Protein AF-A0A917AU53-F1 (afdb_monomer_lite)

Foldseek 3Di:
DVVVVVVVLVVLVVCLVDPVPDPDDDDDDDPPPPDAPQLCVLVVVVVNLCSVLVVLVSCLVCVVVDDPVVVVVLVVVLVVLCVVVVPDPPPDDSNRSSVVSSVVSVVVVLVVLVVLCVVVVHDDPPDDSVRSSVVSSVVSSVVVLVVLVVLCVVLVHDCPPDDSNVSNVVSVVSVVVVVVD

Secondary structure (DSSP, 8-state):
-HHHHHHHHHHHHHHHHHTTS--S------------HHHHHHHHHHHHHHHHHHHHHHHHHHGGGS-HHHHHHHHHHHHHHHHHTT---TT--HHHHHHHHHHHHHHHHHHHHHHHHHHTT---TT--HHHHHHHHHHHHHHHHHHHHHHHHHHTT---TT--HHHHHHHHHHHHHHHHT-

Sequence (181 aa):
MKKIIWMIAISCLLLSMNMGAMAHEHGHGHHYHKMDKLERDVNNQYKEWHKQVFFWYYADQYYDKLPKQHQEKVDEKIKEESQALSINMANKTMPQLIKEIYAKKLEQHKNDIYAEAKEMNITTEGKSLADIAKEIVQQKMQYRKQALLQKAKELGISTEGKSMRDIAKEVREKEHKKTEH

Radius of gyration: 21.23 Å; chains: 1; bounding box: 54×44×60 Å

Structure (mmCIF, N/CA/C/O backbone):
data_AF-A0A917AU53-F1
#
_entry.id   AF-A0A917AU53-F1
#
loop_
_atom_site.group_PDB
_atom_site.id
_atom_site.type_symbol
_atom_site.label_atom_id
_atom_site.label_alt_id
_atom_site.label_comp_id
_atom_site.label_asym_id
_atom_site.label_entity_id
_atom_site.label_seq_id
_atom_site.pdbx_PDB_ins_code
_atom_site.Cartn_x
_atom_site.Cartn_y
_atom_site.Cartn_z
_atom_site.occupancy
_atom_site.B_iso_or_equiv
_atom_site.auth_seq_id
_atom_site.auth_comp_id
_atom_site.auth_asym_id
_atom_site.auth_atom_id
_atom_site.pdbx_PDB_model_num
ATOM 1 N N . MET A 1 1 ? -9.179 4.824 -31.283 1.00 38.62 1 MET A N 1
ATOM 2 C CA . MET A 1 1 ? -8.771 3.917 -30.182 1.00 38.62 1 MET A CA 1
ATOM 3 C C . MET A 1 1 ? -7.330 4.132 -29.696 1.00 38.62 1 MET A C 1
ATOM 5 O O . MET A 1 1 ? -7.162 4.339 -28.505 1.00 38.62 1 MET A O 1
ATOM 9 N N . LYS A 1 2 ? -6.300 4.201 -30.562 1.00 30.84 2 LYS A N 1
ATOM 10 C CA . LYS A 1 2 ? -4.889 4.411 -30.138 1.00 30.84 2 LYS A CA 1
ATOM 11 C C . LYS A 1 2 ? -4.618 5.718 -29.354 1.00 30.84 2 LYS A C 1
ATOM 13 O O . LYS A 1 2 ? -3.804 5.709 -28.441 1.00 30.84 2 LYS A O 1
ATOM 18 N N . LYS A 1 3 ? -5.337 6.812 -29.652 1.00 27.44 3 LYS A N 1
ATOM 19 C CA . LYS A 1 3 ? -5.210 8.112 -28.951 1.00 27.44 3 LYS A CA 1
ATOM 20 C C . LYS A 1 3 ? -5.782 8.118 -27.519 1.00 27.44 3 LYS A C 1
ATOM 22 O O . LYS A 1 3 ? -5.246 8.806 -26.664 1.00 27.44 3 LYS A O 1
ATOM 27 N N . ILE A 1 4 ? -6.822 7.323 -27.246 1.00 27.17 4 ILE A N 1
ATOM 28 C CA . ILE A 1 4 ? -7.484 7.263 -25.926 1.00 27.17 4 ILE A CA 1
ATOM 29 C C . ILE A 1 4 ? -6.624 6.473 -24.928 1.00 27.17 4 ILE A C 1
ATOM 31 O O . ILE A 1 4 ? -6.456 6.896 -23.791 1.00 27.17 4 ILE A O 1
ATOM 35 N N . ILE A 1 5 ? -5.993 5.384 -25.379 1.00 33.81 5 ILE A N 1
ATOM 36 C CA . ILE A 1 5 ? -5.052 4.592 -24.566 1.00 33.81 5 ILE A CA 1
ATOM 37 C C . ILE A 1 5 ? -3.812 5.428 -24.201 1.00 33.81 5 ILE A C 1
ATOM 39 O O . ILE A 1 5 ? -3.358 5.398 -23.062 1.00 33.81 5 ILE A O 1
ATOM 43 N N . TRP A 1 6 ? -3.320 6.240 -25.143 1.00 28.02 6 TRP A N 1
ATOM 44 C CA . TRP A 1 6 ? -2.234 7.199 -24.914 1.00 28.02 6 TRP A CA 1
ATOM 45 C C . TRP A 1 6 ? -2.585 8.269 -23.874 1.00 28.02 6 TRP A C 1
ATOM 47 O O . TRP A 1 6 ? -1.771 8.567 -23.004 1.00 28.02 6 TRP A O 1
ATOM 57 N N . MET A 1 7 ? -3.804 8.813 -23.922 1.00 27.11 7 MET A N 1
ATOM 58 C CA . MET A 1 7 ? -4.269 9.778 -22.925 1.00 27.11 7 MET A CA 1
ATOM 59 C C . MET A 1 7 ? -4.403 9.152 -21.536 1.00 27.11 7 MET A C 1
ATOM 61 O O . MET A 1 7 ? -3.984 9.776 -20.569 1.00 27.11 7 MET A O 1
ATOM 65 N N . ILE A 1 8 ? -4.912 7.923 -21.418 1.00 39.66 8 ILE A N 1
ATOM 66 C CA . ILE A 1 8 ? -5.044 7.228 -20.125 1.00 39.66 8 ILE A CA 1
ATOM 67 C C . ILE A 1 8 ? -3.663 6.908 -19.528 1.00 39.66 8 ILE A C 1
ATOM 69 O O . ILE A 1 8 ? -3.448 7.138 -18.341 1.00 39.66 8 ILE A O 1
ATOM 73 N N . ALA A 1 9 ? -2.702 6.466 -20.347 1.00 35.72 9 ALA A N 1
ATOM 74 C CA . ALA A 1 9 ? -1.335 6.184 -19.901 1.00 35.72 9 ALA A CA 1
ATOM 75 C C . ALA A 1 9 ? -0.599 7.450 -19.423 1.00 35.72 9 ALA A C 1
ATOM 77 O O . ALA A 1 9 ? 0.022 7.438 -18.362 1.00 35.72 9 ALA A O 1
ATOM 78 N N . ILE A 1 10 ? -0.733 8.563 -20.156 1.00 38.47 10 ILE A N 1
ATOM 79 C CA . ILE A 1 10 ? -0.189 9.867 -19.749 1.00 38.47 10 ILE A CA 1
ATOM 80 C C . ILE A 1 10 ? -0.903 10.385 -18.494 1.00 38.47 10 ILE A C 1
ATOM 82 O O . ILE A 1 10 ? -0.246 10.902 -17.602 1.00 38.47 10 ILE A O 1
ATOM 86 N N . SER A 1 11 ? -2.217 10.186 -18.366 1.00 33.16 11 SER A N 1
ATOM 87 C CA . SER A 1 11 ? -2.977 10.579 -17.169 1.00 33.16 11 SER A CA 1
ATOM 88 C C . SER A 1 11 ? -2.521 9.807 -15.929 1.00 33.16 11 SER A C 1
ATOM 90 O O . SER A 1 11 ? -2.311 10.411 -14.884 1.00 33.16 11 SER A O 1
ATOM 92 N N . CYS A 1 12 ? -2.304 8.491 -16.033 1.00 36.97 12 CYS A N 1
ATOM 93 C CA . CYS A 1 12 ? -1.795 7.672 -14.928 1.00 36.97 12 CYS A CA 1
ATOM 94 C C . CYS A 1 12 ? -0.351 8.030 -14.542 1.00 36.97 12 CYS A C 1
ATOM 96 O O . CYS A 1 12 ? -0.050 8.115 -13.351 1.00 36.97 12 CYS A O 1
ATOM 98 N N . LEU A 1 13 ? 0.521 8.300 -15.522 1.00 36.53 13 LEU A N 1
ATOM 99 C CA . LEU A 1 13 ? 1.887 8.773 -15.274 1.00 36.53 13 LEU A CA 1
ATOM 100 C C . LEU A 1 13 ? 1.890 10.174 -14.637 1.00 36.53 13 LEU A C 1
ATOM 102 O O . LEU A 1 13 ? 2.546 10.370 -13.617 1.00 36.53 13 LEU A O 1
ATOM 106 N N . LEU A 1 14 ? 1.088 11.118 -15.141 1.00 35.88 14 LEU A N 1
ATOM 107 C CA . LEU A 1 14 ? 0.946 12.469 -14.579 1.00 35.88 14 LEU A CA 1
ATOM 108 C C . LEU A 1 14 ? 0.313 12.472 -13.176 1.00 35.88 14 LEU A C 1
ATOM 110 O O . LEU A 1 14 ? 0.753 13.245 -12.325 1.00 35.88 14 LEU A O 1
ATOM 114 N N . LEU A 1 15 ? -0.653 11.586 -12.891 1.00 37.78 15 LEU A N 1
ATOM 115 C CA . LEU A 1 15 ? -1.193 11.408 -11.535 1.00 37.78 15 LEU A CA 1
ATOM 116 C C . LEU A 1 15 ? -0.135 10.847 -10.572 1.00 37.78 15 LEU A C 1
ATOM 118 O O . LEU A 1 15 ? -0.095 11.242 -9.412 1.00 37.78 15 LEU A O 1
ATOM 122 N N . SER A 1 16 ? 0.750 9.956 -11.024 1.00 40.88 16 SER A N 1
ATOM 123 C CA . SER A 1 16 ? 1.817 9.436 -10.156 1.00 40.88 16 SER A CA 1
ATOM 124 C C . SER A 1 16 ? 2.913 10.471 -9.858 1.00 40.88 16 SER A C 1
ATOM 126 O O . SER A 1 16 ? 3.570 10.382 -8.826 1.00 40.88 16 SER A O 1
ATOM 128 N N . MET A 1 17 ? 3.081 11.477 -10.728 1.00 32.72 17 MET A N 1
ATOM 129 C CA . MET A 1 17 ? 4.165 12.462 -10.646 1.00 32.72 17 MET A CA 1
ATOM 130 C C . MET A 1 17 ? 3.781 13.828 -10.044 1.00 32.72 17 MET A C 1
ATOM 132 O O . MET A 1 17 ? 4.689 14.598 -9.752 1.00 32.72 17 MET A O 1
ATOM 136 N N . ASN A 1 18 ? 2.493 14.165 -9.850 1.00 39.03 18 ASN A N 1
ATOM 137 C CA . ASN A 1 18 ? 2.092 15.507 -9.368 1.00 39.03 18 ASN A CA 1
ATOM 138 C C . ASN A 1 18 ? 0.968 15.551 -8.302 1.00 39.03 18 ASN A C 1
ATOM 140 O O . ASN A 1 18 ? 0.301 16.571 -8.124 1.00 39.03 18 ASN A O 1
ATOM 144 N N . MET A 1 19 ? 0.707 14.475 -7.557 1.00 35.38 19 MET A N 1
ATOM 145 C CA . MET A 1 19 ? -0.439 14.425 -6.629 1.00 35.38 19 MET A CA 1
ATOM 146 C C . MET A 1 19 ? -0.150 14.904 -5.198 1.00 35.38 19 MET A C 1
ATOM 148 O O . MET A 1 19 ? -0.572 14.285 -4.226 1.00 35.38 19 MET A O 1
ATOM 152 N N . GLY A 1 20 ? 0.483 16.071 -5.072 1.00 31.47 20 GLY A N 1
ATOM 153 C CA . GLY A 1 20 ? 0.265 16.944 -3.913 1.00 31.47 20 GLY A CA 1
ATOM 154 C C . GLY A 1 20 ? -1.003 17.806 -4.044 1.00 31.47 20 GLY A C 1
ATOM 155 O O . GLY A 1 20 ? -1.489 18.312 -3.039 1.00 31.47 20 GLY A O 1
ATOM 156 N N . ALA A 1 21 ? -1.564 17.968 -5.255 1.00 31.41 21 ALA A N 1
ATOM 157 C CA . ALA A 1 21 ? -2.491 19.077 -5.522 1.00 31.41 21 ALA A CA 1
ATOM 158 C C . ALA A 1 21 ? -3.839 18.755 -6.203 1.00 31.41 21 ALA A C 1
ATOM 160 O O . ALA A 1 21 ? -4.657 19.660 -6.308 1.00 31.41 21 ALA A O 1
ATOM 161 N N . MET A 1 22 ? -4.147 17.528 -6.645 1.00 27.16 22 MET A N 1
ATOM 162 C CA . MET A 1 22 ? -5.380 17.281 -7.432 1.00 27.16 22 MET A CA 1
ATOM 163 C C . MET A 1 22 ? -6.224 16.106 -6.925 1.00 27.16 22 MET A C 1
ATOM 165 O O . MET A 1 22 ? -6.450 15.123 -7.623 1.00 27.16 22 MET A O 1
ATOM 169 N N . ALA A 1 23 ? -6.716 16.215 -5.689 1.00 31.28 23 ALA A N 1
ATOM 170 C CA . ALA A 1 23 ? -7.806 15.375 -5.176 1.00 31.28 23 ALA A CA 1
ATOM 171 C C . ALA A 1 23 ? -9.185 16.064 -5.276 1.00 31.28 23 ALA A C 1
ATOM 173 O O . ALA A 1 23 ? -10.102 15.730 -4.524 1.00 31.28 23 ALA A O 1
ATOM 174 N N . HIS A 1 24 ? -9.342 17.026 -6.187 1.00 30.19 24 HIS A N 1
ATOM 175 C CA . HIS A 1 24 ? -10.619 17.656 -6.498 1.00 30.19 24 HIS A CA 1
ATOM 176 C C . HIS A 1 24 ? -10.800 17.647 -8.015 1.00 30.19 24 HIS A C 1
ATOM 178 O O . HIS A 1 24 ? -9.869 17.979 -8.735 1.00 30.19 24 HIS A O 1
ATOM 184 N N . GLU A 1 25 ? -12.002 17.279 -8.457 1.00 36.78 25 GLU A N 1
ATOM 185 C CA . GLU A 1 25 ? -12.496 17.379 -9.837 1.00 36.78 25 GLU A CA 1
ATOM 186 C C . GLU A 1 25 ? -12.139 16.216 -10.771 1.00 36.78 25 GLU A C 1
ATOM 188 O O . GLU A 1 25 ? -11.201 16.266 -11.549 1.00 36.78 25 GLU A O 1
ATOM 193 N N . HIS A 1 26 ? -12.988 15.185 -10.760 1.00 28.61 26 HIS A N 1
ATOM 194 C CA . HIS A 1 26 ? -13.844 14.891 -11.915 1.00 28.61 26 HIS A CA 1
ATOM 195 C C . HIS A 1 26 ? -15.031 14.023 -11.485 1.00 28.61 26 HIS A C 1
ATOM 197 O O . HIS A 1 26 ? -14.880 12.955 -10.892 1.00 28.61 26 HIS A O 1
ATOM 203 N N . GLY A 1 27 ? -16.232 14.539 -11.748 1.00 37.12 27 GLY A N 1
ATOM 204 C CA . GLY A 1 27 ? -17.491 13.859 -11.502 1.00 37.12 27 GLY A CA 1
ATOM 205 C C . GLY A 1 27 ? -17.778 12.833 -12.591 1.00 37.12 27 GLY A C 1
ATOM 206 O O . GLY A 1 27 ? -17.989 13.189 -13.744 1.00 37.12 27 GLY A O 1
ATOM 207 N N . HIS A 1 28 ? -17.860 11.570 -12.190 1.00 27.88 28 HIS A N 1
ATOM 208 C CA . HIS A 1 28 ? -18.670 10.559 -12.855 1.00 27.88 28 HIS A CA 1
ATOM 209 C C . HIS A 1 28 ? -19.511 9.869 -11.781 1.00 27.88 28 HIS A C 1
ATOM 211 O O . HIS A 1 28 ? -18.989 9.412 -10.763 1.00 27.88 28 HIS A O 1
ATOM 217 N N . GLY A 1 29 ? -20.828 9.870 -11.989 1.00 30.89 29 GLY A N 1
ATOM 218 C CA . GLY A 1 29 ? -21.832 9.342 -11.072 1.00 30.89 29 GLY A CA 1
ATOM 219 C C . GLY A 1 29 ? -21.752 7.828 -10.922 1.00 30.89 29 GLY A C 1
ATOM 220 O O . GLY A 1 29 ? -22.528 7.095 -11.519 1.00 30.89 29 GLY A O 1
ATOM 221 N N . HIS A 1 30 ? -20.847 7.371 -10.067 1.00 28.12 30 HIS A N 1
ATOM 222 C CA . HIS A 1 30 ? -21.086 6.205 -9.234 1.00 28.12 30 HIS A CA 1
ATOM 223 C C . HIS A 1 30 ? -21.504 6.736 -7.863 1.00 28.12 30 HIS A C 1
ATOM 225 O O . HIS A 1 30 ? -20.932 7.718 -7.388 1.00 28.12 30 HIS A O 1
ATOM 231 N N . HIS A 1 31 ? -22.503 6.128 -7.220 1.00 27.11 31 HIS A N 1
ATOM 232 C CA . HIS A 1 31 ? -22.784 6.373 -5.804 1.00 27.11 31 HIS A CA 1
ATOM 233 C C . HIS A 1 31 ? -21.556 5.948 -4.983 1.00 27.11 31 HIS A C 1
ATOM 235 O O . HIS A 1 31 ? -21.471 4.833 -4.476 1.00 27.11 31 HIS A O 1
ATOM 241 N N . TYR A 1 32 ? -20.560 6.825 -4.890 1.00 30.78 32 TYR A N 1
ATOM 242 C CA . TYR A 1 32 ? -19.432 6.650 -4.002 1.00 30.78 32 TYR A CA 1
ATOM 243 C C . TYR A 1 32 ? -19.970 6.834 -2.589 1.00 30.78 32 TYR A C 1
ATOM 245 O O . TYR A 1 32 ? -20.369 7.936 -2.204 1.00 30.78 32 TYR A O 1
ATOM 253 N N . HIS A 1 33 ? -19.970 5.756 -1.804 1.00 44.38 33 HIS A N 1
ATOM 254 C CA . HIS A 1 33 ? -19.944 5.892 -0.355 1.00 44.38 33 HIS A CA 1
ATOM 255 C C . HIS A 1 33 ? -18.841 6.906 -0.031 1.00 44.38 33 HIS A C 1
ATOM 257 O O . HIS A 1 33 ? -17.690 6.723 -0.440 1.00 44.38 33 HIS A O 1
ATOM 263 N N . LYS A 1 34 ? -19.206 8.034 0.586 1.00 40.38 34 LYS A N 1
ATOM 264 C CA . LYS A 1 34 ? -18.276 9.132 0.856 1.00 40.38 34 LYS A CA 1
ATOM 265 C C . LYS A 1 34 ? -17.325 8.656 1.952 1.00 40.38 34 LYS A C 1
ATOM 267 O O . LYS A 1 34 ? -17.609 8.857 3.127 1.00 40.38 34 LYS A O 1
ATOM 272 N N . MET A 1 35 ? -16.246 7.986 1.542 1.00 44.03 35 MET A N 1
ATOM 273 C CA . MET A 1 35 ? -15.308 7.334 2.452 1.00 44.03 35 MET A CA 1
ATOM 274 C C . MET A 1 35 ? -14.817 8.333 3.491 1.00 44.03 35 MET A C 1
ATOM 276 O O . MET A 1 35 ? -14.376 9.444 3.157 1.00 44.03 35 MET A O 1
ATOM 280 N N . ASP A 1 36 ? -14.919 7.948 4.757 1.00 60.38 36 ASP A N 1
ATOM 281 C CA . ASP A 1 36 ? -14.409 8.770 5.841 1.00 60.38 36 ASP A CA 1
ATOM 282 C C . ASP A 1 36 ? -12.866 8.866 5.764 1.00 60.38 36 ASP A C 1
ATOM 284 O O . ASP A 1 36 ? -12.207 8.269 4.907 1.00 60.38 36 ASP A O 1
ATOM 288 N N . LYS A 1 37 ? -12.248 9.716 6.592 1.00 62.34 37 LYS A N 1
ATOM 289 C CA . LYS A 1 37 ? -10.783 9.882 6.564 1.00 62.34 37 LYS A CA 1
ATOM 290 C C . LYS A 1 37 ? -10.058 8.563 6.890 1.00 62.34 37 LYS A C 1
ATOM 292 O O . LYS A 1 37 ? -9.047 8.269 6.270 1.00 62.34 37 LYS A O 1
ATOM 297 N N . LEU A 1 38 ? -10.605 7.758 7.796 1.00 58.56 38 LEU A N 1
ATOM 298 C CA . LEU A 1 38 ? -10.035 6.492 8.247 1.00 58.56 38 LEU A CA 1
ATOM 299 C C . LEU A 1 38 ? -10.026 5.455 7.117 1.00 58.56 38 LEU A C 1
ATOM 301 O O . LEU A 1 38 ? -9.003 4.816 6.871 1.00 58.56 38 LEU A O 1
ATOM 305 N N . GLU A 1 39 ? -11.148 5.337 6.404 1.00 58.47 39 GLU A N 1
ATOM 306 C CA . GLU A 1 39 ? -11.311 4.483 5.229 1.00 58.47 39 GLU A CA 1
ATOM 307 C C . GLU A 1 39 ? -10.414 4.941 4.080 1.00 58.47 39 GLU A C 1
ATOM 309 O O . GLU A 1 39 ? -9.790 4.113 3.415 1.00 58.47 39 GLU A O 1
ATOM 314 N N . ARG A 1 40 ? -10.279 6.259 3.880 1.00 60.69 40 ARG A N 1
ATOM 315 C CA . ARG A 1 40 ? -9.332 6.813 2.905 1.00 60.69 40 ARG A CA 1
ATOM 316 C C . ARG A 1 40 ? -7.890 6.499 3.266 1.00 60.69 40 ARG A C 1
ATOM 318 O O . ARG A 1 40 ? -7.163 6.092 2.377 1.00 60.69 40 ARG A O 1
ATOM 325 N N . ASP A 1 41 ? -7.483 6.630 4.523 1.00 62.28 41 ASP A N 1
ATOM 326 C CA . ASP A 1 41 ? -6.089 6.423 4.926 1.00 62.28 41 ASP A CA 1
ATOM 327 C C . ASP A 1 41 ? -5.664 4.949 4.769 1.00 62.28 41 ASP A C 1
ATOM 329 O O . ASP A 1 41 ? -4.572 4.679 4.273 1.00 62.28 41 ASP A O 1
ATOM 333 N N . VAL A 1 42 ? -6.534 3.985 5.112 1.00 57.88 42 VAL A N 1
ATOM 334 C CA . VAL A 1 42 ? -6.261 2.547 4.877 1.00 57.88 42 VAL A CA 1
ATOM 335 C C . VAL A 1 42 ? -6.232 2.234 3.377 1.00 57.88 42 VAL A C 1
ATOM 337 O O . VAL A 1 42 ? -5.325 1.562 2.892 1.00 57.88 42 VAL A O 1
ATOM 340 N N . ASN A 1 43 ? -7.205 2.744 2.621 1.00 59.00 43 ASN A N 1
ATOM 341 C CA . ASN A 1 43 ? -7.307 2.489 1.185 1.00 59.00 43 ASN A CA 1
ATOM 342 C C . ASN A 1 43 ? -6.203 3.211 0.386 1.00 59.00 43 ASN A C 1
ATOM 344 O O . ASN A 1 43 ? -5.772 2.735 -0.660 1.00 59.00 43 ASN A O 1
ATOM 348 N N . ASN A 1 44 ? -5.704 4.346 0.879 1.00 62.84 44 ASN A N 1
ATOM 349 C CA . ASN A 1 44 ? -4.621 5.097 0.254 1.00 62.84 44 ASN A CA 1
ATOM 350 C C . ASN A 1 44 ? -3.298 4.344 0.338 1.00 62.84 44 ASN A C 1
ATOM 352 O O . ASN A 1 44 ? -2.594 4.315 -0.659 1.00 62.84 44 ASN A O 1
ATOM 356 N N . GLN A 1 45 ? -2.988 3.664 1.445 1.00 59.06 45 GLN A N 1
ATOM 357 C CA . GLN A 1 45 ? -1.777 2.839 1.535 1.00 59.06 45 GLN A CA 1
ATOM 358 C C . GLN A 1 45 ? -1.744 1.758 0.436 1.00 59.06 45 GLN A C 1
ATOM 360 O O . GLN A 1 45 ? -0.734 1.583 -0.243 1.00 59.06 45 GLN A O 1
ATOM 365 N N . TYR A 1 46 ? -2.884 1.107 0.185 1.00 60.31 46 TYR A N 1
ATOM 366 C CA . TYR A 1 46 ? -3.038 0.135 -0.902 1.00 60.31 46 TYR A CA 1
ATOM 367 C C . TYR A 1 46 ? -2.994 0.785 -2.299 1.00 60.31 46 TYR A C 1
ATOM 369 O O . TYR A 1 46 ? -2.406 0.242 -3.233 1.00 60.31 46 TYR A O 1
ATOM 377 N N . LYS A 1 47 ? -3.571 1.983 -2.460 1.00 62.34 47 LYS A N 1
ATOM 378 C CA . LYS A 1 47 ? -3.512 2.740 -3.722 1.00 62.34 47 LYS A CA 1
ATOM 379 C C . LYS A 1 47 ? -2.109 3.248 -4.044 1.00 62.34 47 LYS A C 1
ATOM 381 O O . LYS A 1 47 ? -1.731 3.205 -5.208 1.00 62.34 47 LYS A O 1
ATOM 386 N N . GLU A 1 48 ? -1.346 3.715 -3.059 1.00 63.09 48 GLU A N 1
ATOM 387 C CA . GLU A 1 48 ? 0.045 4.145 -3.245 1.00 63.09 48 GLU A CA 1
ATOM 388 C C . GLU A 1 48 ? 0.933 2.979 -3.667 1.00 63.09 48 GLU A C 1
ATOM 390 O O . GLU A 1 48 ? 1.768 3.125 -4.559 1.00 63.09 48 GLU A O 1
ATOM 395 N N . TRP A 1 49 ? 0.693 1.793 -3.109 1.00 65.88 49 TRP A N 1
ATOM 396 C CA . TRP A 1 49 ? 1.352 0.581 -3.570 1.00 65.88 49 TRP A CA 1
ATOM 397 C C . TRP A 1 49 ? 1.013 0.260 -5.033 1.00 65.88 49 TRP A C 1
ATOM 399 O O . TRP A 1 49 ? 1.923 0.087 -5.852 1.00 65.88 49 TRP A O 1
ATOM 409 N N . HIS A 1 50 ? -0.284 0.211 -5.369 1.00 62.22 50 HIS A N 1
ATOM 410 C CA . HIS A 1 50 ? -0.715 -0.053 -6.738 1.00 62.22 50 HIS A CA 1
ATOM 411 C C . HIS A 1 50 ? -0.036 0.934 -7.686 1.00 62.22 50 HIS A C 1
ATOM 413 O O . HIS A 1 50 ? 0.498 0.516 -8.700 1.00 62.22 50 HIS A O 1
ATOM 419 N N . LYS A 1 51 ? 0.058 2.218 -7.326 1.00 68.94 51 LYS A N 1
ATOM 420 C CA . LYS A 1 51 ? 0.769 3.218 -8.134 1.00 68.94 51 LYS A CA 1
ATOM 421 C C . LYS A 1 51 ? 2.247 2.875 -8.351 1.00 68.94 51 LYS A C 1
ATOM 423 O O . LYS A 1 51 ? 2.714 3.003 -9.478 1.00 68.94 51 LYS A O 1
ATOM 428 N N . GLN A 1 52 ? 2.975 2.424 -7.326 1.00 70.94 52 GLN A N 1
ATOM 429 C CA . GLN A 1 52 ? 4.410 2.128 -7.442 1.00 70.94 52 GLN A CA 1
ATOM 430 C C . GLN A 1 52 ? 4.703 0.911 -8.328 1.00 70.94 52 GLN A C 1
ATOM 432 O O . GLN A 1 52 ? 5.549 0.993 -9.216 1.00 70.94 52 GLN A O 1
ATOM 437 N N . VAL A 1 53 ? 4.000 -0.209 -8.137 1.00 80.31 53 VAL A N 1
ATOM 438 C CA . VAL A 1 53 ? 4.212 -1.411 -8.967 1.00 80.31 53 VAL A CA 1
ATOM 439 C C . VAL A 1 53 ? 3.655 -1.212 -10.378 1.00 80.31 53 VAL A C 1
ATOM 441 O O . VAL A 1 53 ? 4.274 -1.622 -11.359 1.00 80.31 53 VAL A O 1
ATOM 444 N N . PHE A 1 54 ? 2.515 -0.531 -10.503 1.00 80.38 54 PHE A N 1
ATOM 445 C CA . PHE A 1 54 ? 1.878 -0.271 -11.792 1.00 80.38 54 PHE A CA 1
ATOM 446 C C . PHE A 1 54 ? 2.667 0.733 -12.632 1.00 80.38 54 PHE A C 1
ATOM 448 O O . PHE A 1 54 ? 2.705 0.587 -13.848 1.00 80.38 54 PHE A O 1
ATOM 455 N N . PHE A 1 55 ? 3.363 1.696 -12.016 1.00 87.00 55 PHE A N 1
ATOM 456 C CA . PHE A 1 55 ? 4.315 2.552 -12.727 1.00 87.00 55 PHE A CA 1
ATOM 457 C C . PHE A 1 55 ? 5.355 1.712 -13.481 1.00 87.00 55 PHE A C 1
ATOM 459 O O . PHE A 1 55 ? 5.533 1.892 -14.684 1.00 87.00 55 PHE A O 1
ATOM 466 N N . TRP A 1 56 ? 5.991 0.755 -12.797 1.00 89.69 56 TRP A N 1
ATOM 467 C CA . TRP A 1 56 ? 7.025 -0.092 -13.396 1.00 89.69 56 TRP A CA 1
ATOM 468 C C . TRP A 1 56 ? 6.461 -1.077 -14.421 1.00 89.69 56 TRP A C 1
ATOM 470 O O . TRP A 1 56 ? 7.083 -1.286 -15.457 1.00 89.69 56 TRP A O 1
ATOM 480 N N . TYR A 1 57 ? 5.246 -1.590 -14.200 1.00 87.81 57 TYR A N 1
ATOM 481 C CA . TYR A 1 57 ? 4.512 -2.348 -15.217 1.00 87.81 57 TYR A CA 1
ATOM 482 C C . TYR A 1 57 ? 4.278 -1.515 -16.489 1.00 87.81 57 TYR A C 1
ATOM 484 O O . TYR A 1 57 ? 4.515 -1.984 -17.597 1.00 87.81 57 TYR A O 1
ATOM 492 N N . TYR A 1 58 ? 3.852 -0.255 -16.360 1.00 83.81 58 TYR A N 1
ATOM 493 C CA . TYR A 1 58 ? 3.658 0.620 -17.521 1.00 83.81 58 TYR A CA 1
ATOM 494 C C . TYR A 1 58 ? 4.971 0.964 -18.213 1.00 83.81 58 TYR A C 1
ATOM 496 O O . TYR A 1 58 ? 5.024 0.960 -19.443 1.00 83.81 58 TYR A O 1
ATOM 504 N N . ALA A 1 59 ? 6.022 1.249 -17.446 1.00 88.81 59 ALA A N 1
ATOM 505 C CA . ALA A 1 59 ? 7.345 1.473 -18.005 1.00 88.81 59 ALA A CA 1
ATOM 506 C C . ALA A 1 59 ? 7.786 0.245 -18.821 1.00 88.81 59 ALA A C 1
ATOM 508 O O . ALA A 1 59 ? 8.142 0.400 -19.981 1.00 88.81 59 ALA A O 1
ATOM 509 N N . ASP A 1 60 ? 7.651 -0.973 -18.289 1.00 90.31 60 ASP A N 1
ATOM 510 C CA . ASP A 1 60 ? 8.065 -2.210 -18.971 1.00 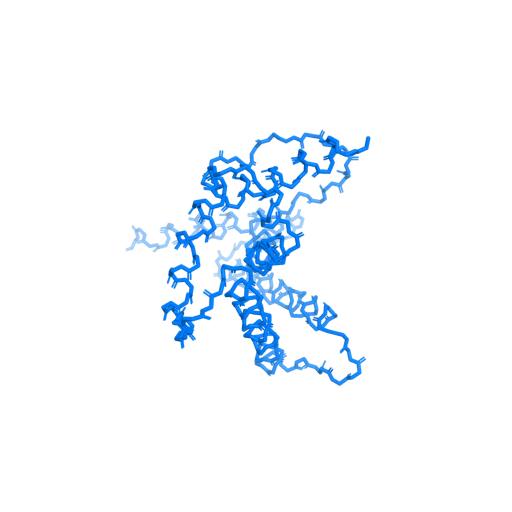90.31 60 ASP A CA 1
ATOM 511 C C . ASP A 1 60 ? 7.346 -2.398 -20.318 1.00 90.31 60 ASP A C 1
ATOM 513 O O . ASP A 1 60 ? 7.953 -2.736 -21.330 1.00 90.31 60 ASP A O 1
ATOM 517 N N . GLN A 1 61 ? 6.045 -2.106 -20.353 1.00 86.69 61 GLN A N 1
ATOM 518 C CA . GLN A 1 61 ? 5.198 -2.341 -21.525 1.00 86.69 61 GLN A CA 1
ATOM 519 C C . GLN A 1 61 ? 5.273 -1.234 -22.589 1.00 86.69 61 GLN A C 1
ATOM 521 O O . GLN A 1 61 ? 4.981 -1.470 -23.771 1.00 86.69 61 GLN A O 1
ATOM 526 N N . TYR A 1 62 ? 5.598 -0.003 -22.184 1.00 88.88 62 TYR A N 1
ATOM 527 C CA . TYR A 1 62 ? 5.420 1.179 -23.028 1.00 88.88 62 TYR A CA 1
ATOM 528 C C . TYR A 1 62 ? 6.651 2.075 -23.154 1.00 88.88 62 TYR A C 1
ATOM 530 O O . TYR A 1 62 ? 6.556 3.041 -23.908 1.00 88.88 62 TYR A O 1
ATOM 538 N N . TYR A 1 63 ? 7.781 1.777 -22.502 1.00 90.00 63 TYR A N 1
ATOM 539 C CA . TYR A 1 63 ? 8.966 2.648 -22.476 1.00 90.00 63 TYR A CA 1
ATOM 540 C C . TYR A 1 63 ? 9.373 3.175 -23.861 1.00 90.00 63 TYR A C 1
ATOM 542 O O . TYR A 1 63 ? 9.448 4.387 -24.059 1.00 90.00 63 TYR A O 1
ATOM 550 N N . ASP A 1 64 ? 9.506 2.297 -24.858 1.00 90.44 64 ASP A N 1
ATOM 551 C CA . ASP A 1 64 ? 9.916 2.677 -26.223 1.00 90.44 64 ASP A CA 1
ATOM 552 C C . ASP A 1 64 ? 8.899 3.570 -26.951 1.00 90.44 64 ASP A C 1
ATOM 554 O O . ASP A 1 64 ? 9.220 4.244 -27.928 1.00 90.44 64 ASP A O 1
ATOM 558 N N . LYS A 1 65 ? 7.644 3.564 -26.494 1.00 89.88 65 LYS A N 1
ATOM 559 C CA . LYS A 1 65 ? 6.549 4.360 -27.059 1.00 89.88 65 LYS A CA 1
ATOM 560 C C . LYS A 1 65 ? 6.380 5.688 -26.327 1.00 89.88 65 LYS A C 1
ATOM 562 O O . LYS A 1 65 ? 5.607 6.519 -26.791 1.00 89.88 65 LYS A O 1
ATOM 567 N N . LEU A 1 66 ? 7.042 5.898 -25.190 1.00 84.94 66 LEU A N 1
ATOM 568 C CA . LEU A 1 66 ? 6.908 7.131 -24.426 1.00 84.94 66 LEU A CA 1
ATOM 569 C C . LEU A 1 66 ? 7.555 8.316 -25.166 1.00 84.94 66 LEU A C 1
ATOM 571 O O . LEU A 1 66 ? 8.582 8.158 -25.824 1.00 84.94 66 LEU A O 1
ATOM 575 N N . PRO A 1 67 ? 7.002 9.537 -25.044 1.00 90.25 67 PRO A N 1
ATOM 576 C CA . PRO A 1 67 ? 7.709 10.741 -25.472 1.00 90.25 67 PRO A CA 1
ATOM 577 C C . PRO A 1 67 ? 9.046 10.875 -24.732 1.00 90.25 67 PRO A C 1
ATOM 579 O O . PRO A 1 67 ? 9.099 10.560 -23.545 1.00 90.25 67 PRO A O 1
ATOM 582 N N . LYS A 1 68 ? 10.077 11.442 -25.376 1.00 88.94 68 LYS A N 1
ATOM 583 C CA . LYS A 1 68 ? 11.425 11.605 -24.786 1.00 88.94 68 LYS A CA 1
ATOM 584 C C . LYS A 1 68 ? 11.419 12.190 -23.368 1.00 88.94 68 LYS A C 1
ATOM 586 O O . LYS A 1 68 ? 11.991 11.596 -22.468 1.00 88.94 68 LYS A O 1
ATOM 591 N N . GLN A 1 69 ? 10.655 13.260 -23.139 1.00 85.31 69 GLN A N 1
ATOM 592 C CA . GLN A 1 69 ? 10.490 13.875 -21.810 1.00 85.31 69 GLN A CA 1
ATOM 593 C C . GLN A 1 69 ? 10.004 12.904 -20.710 1.00 85.31 69 GLN A C 1
ATOM 595 O O . GLN A 1 69 ? 10.280 13.102 -19.534 1.00 85.31 69 GLN A O 1
ATOM 600 N N . HIS A 1 70 ? 9.236 11.867 -21.064 1.00 82.12 70 HIS A N 1
ATOM 601 C CA . HIS A 1 70 ? 8.776 10.847 -20.118 1.00 82.12 70 HIS A CA 1
ATOM 602 C C . HIS A 1 70 ? 9.804 9.725 -19.967 1.00 82.12 70 HIS A C 1
ATOM 604 O O . HIS A 1 70 ? 9.917 9.176 -18.878 1.00 82.12 70 HIS A O 1
ATOM 610 N N . GLN A 1 71 ? 10.556 9.405 -21.024 1.00 87.81 71 GLN A N 1
ATOM 611 C CA . GLN A 1 71 ? 11.678 8.467 -20.941 1.00 87.81 71 GLN A CA 1
ATOM 612 C C . GLN A 1 71 ? 12.748 9.003 -19.990 1.00 87.81 71 GLN A C 1
ATOM 614 O O . GLN A 1 71 ? 13.125 8.290 -19.076 1.00 87.81 71 GLN A O 1
ATOM 619 N N . GLU A 1 72 ? 13.113 10.284 -20.097 1.00 90.00 72 GLU A N 1
ATOM 620 C CA . GLU A 1 72 ? 14.077 10.940 -19.197 1.00 90.00 72 GLU A CA 1
ATOM 621 C C . GLU A 1 72 ? 13.672 10.810 -17.719 1.00 90.00 72 GLU A C 1
ATOM 623 O O . GLU A 1 72 ? 14.480 10.435 -16.874 1.00 90.00 72 GLU A O 1
ATOM 628 N N . LYS A 1 73 ? 12.387 11.014 -17.412 1.00 89.56 73 LYS A N 1
ATOM 629 C CA . LYS A 1 73 ? 11.835 10.838 -16.059 1.00 89.56 73 LYS A CA 1
ATOM 630 C C . LYS A 1 73 ? 11.875 9.388 -15.578 1.00 89.56 73 LYS A C 1
ATOM 632 O O . LYS A 1 73 ? 12.110 9.128 -14.399 1.00 89.56 73 LYS A O 1
ATOM 637 N N . VAL A 1 74 ? 11.603 8.435 -16.469 1.00 88.69 74 VAL A N 1
ATOM 638 C CA . VAL A 1 74 ? 11.729 7.007 -16.151 1.00 88.69 74 VAL A CA 1
ATOM 639 C C . VAL A 1 74 ? 13.200 6.663 -15.909 1.00 88.69 74 VAL A C 1
ATOM 641 O O . VAL A 1 74 ? 13.489 5.981 -14.934 1.00 88.69 74 VAL A O 1
ATOM 644 N N . ASP A 1 75 ? 14.123 7.191 -16.710 1.00 91.56 75 ASP A N 1
ATOM 645 C CA . ASP A 1 75 ? 15.567 6.967 -16.590 1.00 91.56 75 ASP A CA 1
ATOM 646 C C . ASP A 1 75 ? 16.134 7.517 -15.276 1.00 91.56 75 ASP A C 1
ATOM 648 O O . ASP A 1 75 ? 16.943 6.858 -14.621 1.00 91.56 75 ASP A O 1
ATOM 652 N N . GLU A 1 76 ? 15.696 8.706 -14.855 1.00 92.62 76 GLU A N 1
ATOM 653 C CA . GLU A 1 76 ? 16.005 9.262 -13.533 1.00 92.62 76 GLU A CA 1
ATOM 6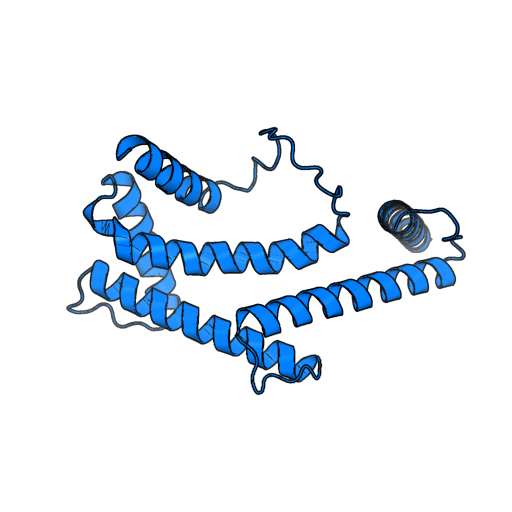54 C C . GLU A 1 76 ? 15.542 8.314 -12.425 1.00 92.62 76 GLU A C 1
ATOM 656 O O . GLU A 1 76 ? 16.337 7.906 -11.575 1.00 92.62 76 GLU A O 1
ATOM 661 N N . LYS A 1 77 ? 14.287 7.864 -12.494 1.00 91.81 77 LYS A N 1
ATOM 662 C CA . LYS A 1 77 ? 13.725 6.950 -11.500 1.00 91.81 77 LYS A CA 1
ATOM 663 C C . LYS A 1 77 ? 14.398 5.573 -11.507 1.00 91.81 77 LYS A C 1
ATOM 665 O O . LYS A 1 77 ? 14.530 4.953 -10.456 1.00 91.81 77 LYS A O 1
ATOM 670 N N . ILE A 1 78 ? 14.848 5.084 -12.666 1.00 93.44 78 ILE A N 1
ATOM 671 C CA . ILE A 1 78 ? 15.614 3.833 -12.776 1.00 93.44 78 ILE A CA 1
ATOM 672 C C . ILE A 1 78 ? 16.904 3.943 -11.970 1.00 93.44 78 ILE A C 1
ATOM 674 O O . ILE A 1 78 ? 17.257 2.982 -11.289 1.00 93.44 78 ILE A O 1
ATOM 678 N N . LYS A 1 79 ? 17.603 5.085 -12.019 1.00 91.31 79 LYS A N 1
ATOM 679 C CA . LYS A 1 79 ? 18.839 5.287 -11.247 1.00 91.31 79 LYS A CA 1
ATOM 680 C C . LYS A 1 79 ? 18.563 5.221 -9.747 1.00 91.31 79 LYS A C 1
ATOM 682 O O . LYS A 1 79 ? 19.265 4.497 -9.044 1.00 91.31 79 LYS A O 1
ATOM 687 N N . GLU A 1 80 ? 17.524 5.914 -9.284 1.00 92.31 80 GLU A N 1
ATOM 688 C CA . GLU A 1 80 ? 17.105 5.912 -7.876 1.00 92.31 80 GLU A CA 1
ATOM 689 C C . GLU A 1 80 ? 16.741 4.499 -7.395 1.00 92.31 80 GLU A C 1
ATOM 691 O O . GLU A 1 80 ? 17.283 4.009 -6.404 1.00 92.31 80 GLU A O 1
ATOM 696 N N . GLU A 1 81 ? 15.862 3.803 -8.122 1.00 91.94 81 GLU A N 1
ATOM 697 C CA . GLU A 1 81 ? 15.415 2.465 -7.724 1.00 91.94 81 GLU A CA 1
ATOM 698 C C . GLU A 1 81 ? 16.506 1.409 -7.872 1.00 91.94 81 GLU A C 1
ATOM 700 O O . GLU A 1 81 ? 16.576 0.486 -7.064 1.00 91.94 81 GLU A O 1
ATOM 705 N N . SER A 1 82 ? 17.382 1.526 -8.872 1.00 92.06 82 SER A N 1
ATOM 706 C CA . SER A 1 82 ? 18.506 0.598 -9.023 1.00 92.06 82 SER A CA 1
ATOM 707 C C . SER A 1 82 ? 19.470 0.715 -7.849 1.00 92.06 82 SER A C 1
ATOM 709 O O . SER A 1 82 ? 19.943 -0.305 -7.354 1.00 92.06 82 SER A O 1
ATOM 711 N N . GLN A 1 83 ? 19.721 1.930 -7.354 1.00 91.94 83 GLN A N 1
ATOM 712 C CA . GLN A 1 83 ? 20.498 2.135 -6.132 1.00 91.94 83 GLN A CA 1
ATOM 713 C C . GLN A 1 83 ? 19.773 1.557 -4.911 1.00 91.94 83 GLN A C 1
ATOM 715 O O . GLN A 1 83 ? 20.361 0.763 -4.177 1.00 91.94 83 GLN A O 1
ATOM 720 N N . ALA A 1 84 ? 18.489 1.883 -4.731 1.00 91.56 84 ALA A N 1
ATOM 721 C CA . ALA A 1 84 ? 17.692 1.406 -3.599 1.00 91.56 84 ALA A CA 1
ATOM 722 C C . ALA A 1 84 ? 17.585 -0.130 -3.545 1.00 91.56 84 ALA A C 1
ATOM 724 O O . ALA A 1 84 ? 17.629 -0.726 -2.472 1.00 91.56 84 ALA A O 1
ATOM 725 N N . LEU A 1 85 ? 17.483 -0.782 -4.705 1.00 91.69 85 LEU A N 1
ATOM 726 C CA . LEU A 1 85 ? 17.352 -2.235 -4.842 1.00 91.69 85 LEU A CA 1
ATOM 727 C C . LEU A 1 85 ? 18.692 -2.956 -5.050 1.00 91.69 85 LEU A C 1
ATOM 729 O O . LEU A 1 85 ? 18.698 -4.172 -5.276 1.00 91.69 85 LEU A O 1
ATOM 733 N N . SER A 1 86 ? 19.814 -2.227 -4.993 1.00 92.81 86 SER A N 1
ATOM 734 C CA . SER A 1 86 ? 21.166 -2.750 -5.244 1.00 92.81 86 SER A CA 1
ATOM 735 C C . SER A 1 86 ? 21.288 -3.511 -6.577 1.00 92.81 86 SER A C 1
ATOM 737 O O . SER A 1 86 ? 21.927 -4.561 -6.665 1.00 92.81 86 SER A O 1
ATOM 739 N N . ILE A 1 87 ? 20.644 -3.006 -7.630 1.00 91.69 87 ILE A N 1
ATOM 740 C CA . ILE A 1 87 ? 20.698 -3.563 -8.985 1.00 91.69 87 ILE A CA 1
ATOM 741 C C . ILE A 1 87 ? 21.971 -3.079 -9.680 1.00 91.69 87 ILE A C 1
ATOM 743 O O . ILE A 1 87 ? 22.219 -1.881 -9.806 1.00 91.69 87 ILE A O 1
ATOM 747 N N . ASN A 1 88 ? 22.760 -4.017 -10.206 1.00 91.81 88 ASN A N 1
ATOM 748 C CA . ASN A 1 88 ? 23.883 -3.678 -11.075 1.00 91.81 88 ASN A CA 1
ATOM 749 C C . ASN A 1 88 ? 23.365 -3.193 -12.438 1.00 91.81 88 ASN A C 1
ATOM 751 O O . ASN A 1 88 ? 22.689 -3.951 -13.141 1.00 91.81 88 ASN A O 1
ATOM 755 N N . MET A 1 89 ? 23.709 -1.955 -12.801 1.00 89.06 89 MET A N 1
ATOM 756 C CA . MET A 1 89 ? 23.307 -1.318 -14.058 1.00 89.06 89 MET A CA 1
ATOM 757 C C . MET A 1 89 ? 24.270 -1.566 -15.226 1.00 89.06 89 MET A C 1
ATOM 759 O O . MET A 1 89 ? 23.927 -1.280 -16.372 1.00 89.06 89 MET A O 1
ATOM 763 N N . ALA A 1 90 ? 25.475 -2.081 -14.967 1.00 90.50 90 ALA A N 1
ATOM 764 C CA . ALA A 1 90 ? 26.479 -2.272 -16.005 1.00 90.50 90 ALA A CA 1
ATOM 765 C C . ALA A 1 90 ? 25.982 -3.250 -17.080 1.00 90.50 90 ALA A C 1
ATOM 767 O O . ALA A 1 90 ? 25.472 -4.328 -16.771 1.00 90.50 90 ALA A O 1
ATOM 768 N N . ASN A 1 91 ? 26.171 -2.874 -18.348 1.00 89.44 91 ASN A N 1
ATOM 769 C CA . ASN A 1 91 ? 25.836 -3.677 -19.530 1.00 89.44 91 ASN A CA 1
ATOM 770 C C . ASN A 1 91 ? 24.343 -4.022 -19.692 1.00 89.44 91 ASN A C 1
ATOM 772 O O . ASN A 1 91 ? 24.011 -4.945 -20.436 1.00 89.44 91 ASN A O 1
ATOM 776 N N . LYS A 1 92 ? 23.437 -3.291 -19.027 1.00 91.62 92 LYS A N 1
ATOM 777 C CA . LYS A 1 92 ? 21.985 -3.461 -19.170 1.00 91.62 92 LYS A CA 1
ATOM 778 C C . LYS A 1 92 ? 21.356 -2.281 -19.902 1.00 91.62 92 LYS A C 1
ATOM 780 O O . LYS A 1 92 ? 21.721 -1.126 -19.701 1.00 91.62 92 LYS A O 1
ATOM 785 N N . THR A 1 93 ? 20.377 -2.588 -20.741 1.00 93.50 93 THR A N 1
ATOM 786 C CA . THR A 1 93 ? 19.504 -1.604 -21.394 1.00 93.50 93 THR A CA 1
ATOM 787 C C . THR A 1 93 ? 18.435 -1.093 -20.422 1.00 93.50 93 THR A C 1
ATOM 789 O O . THR A 1 93 ? 18.101 -1.776 -19.451 1.00 93.50 93 THR A O 1
ATOM 792 N N . MET A 1 94 ? 17.849 0.080 -20.695 1.00 91.31 94 MET A N 1
ATOM 793 C CA . MET A 1 94 ? 16.767 0.629 -19.861 1.00 91.31 94 MET A CA 1
ATOM 794 C C . MET A 1 94 ? 15.571 -0.332 -19.731 1.00 91.31 94 MET A C 1
ATOM 796 O O . MET A 1 94 ? 15.164 -0.588 -18.599 1.00 91.31 94 MET A O 1
ATOM 800 N N . PRO A 1 95 ? 15.069 -0.983 -20.803 1.00 91.81 95 PRO A N 1
ATOM 801 C CA . PRO A 1 95 ? 14.008 -1.986 -20.669 1.00 91.81 95 PRO A CA 1
ATOM 802 C C . PRO A 1 95 ? 14.382 -3.176 -19.772 1.00 91.81 95 PRO A C 1
ATOM 804 O O . PRO A 1 95 ? 13.557 -3.648 -18.994 1.00 91.81 95 PRO A O 1
ATOM 807 N N . GLN A 1 96 ? 15.633 -3.650 -19.824 1.00 93.75 96 GLN A N 1
ATOM 808 C CA . GLN A 1 96 ? 16.093 -4.729 -18.938 1.00 93.75 96 GLN A CA 1
ATOM 809 C C . GLN A 1 96 ? 16.095 -4.293 -17.469 1.00 93.75 96 GLN A C 1
ATOM 811 O O . GLN A 1 96 ? 15.661 -5.058 -16.609 1.00 93.75 96 GLN A O 1
ATOM 816 N N . LEU A 1 97 ? 16.541 -3.064 -17.189 1.00 94.75 97 LEU A N 1
ATOM 817 C CA . LEU A 1 97 ? 16.518 -2.498 -15.840 1.00 94.75 97 LEU A CA 1
ATOM 818 C C . LEU A 1 97 ? 15.089 -2.319 -15.330 1.00 94.75 97 LEU A C 1
ATOM 820 O O . LEU A 1 97 ? 14.791 -2.730 -14.213 1.00 94.75 97 LEU A O 1
ATOM 824 N N . ILE A 1 98 ? 14.191 -1.786 -16.159 1.00 93.06 98 ILE A N 1
ATOM 825 C CA . ILE A 1 98 ? 12.770 -1.623 -15.831 1.00 93.06 98 ILE A CA 1
ATOM 826 C C . ILE A 1 98 ? 12.143 -2.966 -15.449 1.00 93.06 98 ILE A C 1
ATOM 828 O O . ILE A 1 98 ? 11.489 -3.067 -14.411 1.00 93.06 98 ILE A O 1
ATOM 832 N N . LYS A 1 99 ? 12.379 -4.007 -16.253 1.00 93.75 99 LYS A N 1
ATOM 833 C CA . LYS A 1 99 ? 11.849 -5.349 -16.002 1.00 93.75 99 LYS A CA 1
ATOM 834 C C . LYS A 1 99 ? 12.364 -5.941 -14.689 1.00 93.75 99 LYS A C 1
ATOM 836 O O . LYS A 1 99 ? 11.602 -6.554 -13.943 1.00 93.75 99 LYS A O 1
ATOM 841 N N . GLU A 1 100 ? 13.649 -5.759 -14.393 1.00 94.81 100 GLU A N 1
ATOM 842 C CA . GLU A 1 100 ? 14.262 -6.239 -13.152 1.00 94.81 100 GLU A CA 1
ATOM 843 C C . GLU A 1 100 ? 13.750 -5.480 -11.919 1.00 94.81 100 GLU A C 1
ATOM 845 O O . GLU A 1 100 ? 13.408 -6.107 -10.913 1.00 94.81 100 GLU A O 1
ATOM 850 N N . ILE A 1 101 ? 13.629 -4.150 -12.008 1.00 93.62 101 ILE A N 1
ATOM 851 C CA . ILE A 1 101 ? 13.029 -3.309 -10.963 1.00 93.62 101 ILE A CA 1
ATOM 852 C C . ILE A 1 101 ? 11.583 -3.740 -10.714 1.00 93.62 101 ILE A C 1
ATOM 854 O O . ILE A 1 101 ? 11.200 -3.965 -9.565 1.00 93.62 101 ILE A O 1
ATOM 858 N N . TYR A 1 102 ? 10.792 -3.903 -11.779 1.00 92.00 102 TYR A N 1
ATOM 859 C CA . TYR A 1 102 ? 9.405 -4.350 -11.693 1.00 92.00 102 TYR A CA 1
ATOM 860 C C . TYR A 1 102 ? 9.292 -5.688 -10.954 1.00 92.00 102 TYR A C 1
ATOM 862 O O . TYR A 1 102 ? 8.526 -5.793 -9.995 1.00 92.00 102 TYR A O 1
ATOM 870 N N . ALA A 1 103 ? 10.094 -6.684 -11.342 1.00 91.81 103 ALA A N 1
ATOM 871 C CA . ALA A 1 103 ? 10.091 -7.999 -10.708 1.00 91.81 103 ALA A CA 1
ATOM 872 C C . ALA A 1 103 ? 10.455 -7.925 -9.216 1.00 91.81 103 ALA A C 1
ATOM 874 O O . ALA A 1 103 ? 9.770 -8.521 -8.385 1.00 91.81 103 ALA A O 1
ATOM 875 N N . LYS A 1 104 ? 11.489 -7.153 -8.854 1.00 93.12 104 LYS A N 1
ATOM 876 C CA . LYS A 1 104 ? 11.888 -6.969 -7.450 1.00 93.12 104 LYS A CA 1
ATOM 877 C C . LYS A 1 104 ? 10.813 -6.261 -6.626 1.00 93.12 104 LYS A C 1
ATOM 879 O O . LYS A 1 104 ? 10.513 -6.713 -5.526 1.00 93.12 104 LYS A O 1
ATOM 884 N N . LYS A 1 105 ? 10.208 -5.190 -7.149 1.00 89.69 105 LYS A N 1
ATOM 885 C CA . LYS A 1 105 ? 9.120 -4.460 -6.472 1.00 89.69 105 LYS A CA 1
ATOM 886 C C . LYS A 1 105 ? 7.879 -5.330 -6.292 1.00 89.69 105 LYS A C 1
ATOM 888 O O . LYS A 1 105 ? 7.233 -5.265 -5.249 1.00 89.69 105 LYS A O 1
ATOM 893 N N . LEU A 1 106 ? 7.552 -6.149 -7.292 1.00 88.12 106 LEU A N 1
ATOM 894 C CA . LEU A 1 106 ? 6.442 -7.093 -7.214 1.00 88.12 106 LEU A CA 1
ATOM 895 C C . LEU A 1 106 ? 6.683 -8.148 -6.125 1.00 88.12 106 LEU A C 1
ATOM 897 O O . LEU A 1 106 ? 5.789 -8.400 -5.320 1.00 88.12 106 LEU A O 1
ATOM 901 N N . GLU A 1 107 ? 7.886 -8.724 -6.071 1.00 90.06 107 GLU A N 1
ATOM 902 C CA . GLU A 1 107 ? 8.240 -9.725 -5.059 1.00 90.06 107 GLU A CA 1
ATOM 903 C C . GLU A 1 107 ? 8.294 -9.124 -3.651 1.00 90.06 107 GLU A C 1
ATOM 905 O O . GLU A 1 107 ? 7.744 -9.699 -2.715 1.00 90.06 107 GLU A O 1
ATOM 910 N N . GLN A 1 108 ? 8.884 -7.933 -3.497 1.00 87.94 108 GLN A N 1
ATOM 911 C CA . GLN A 1 108 ? 8.867 -7.201 -2.231 1.00 87.94 108 GLN A CA 1
ATOM 912 C C . GLN A 1 108 ? 7.431 -7.007 -1.740 1.00 87.94 108 GLN A C 1
ATOM 914 O O . GLN A 1 108 ? 7.1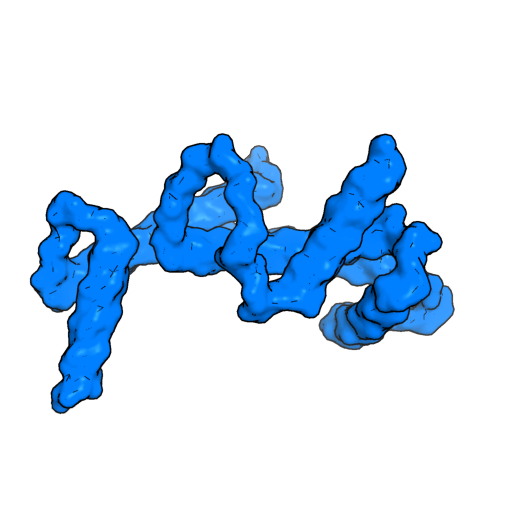23 -7.341 -0.603 1.00 87.94 108 GLN A O 1
ATOM 919 N N . HIS A 1 109 ? 6.526 -6.567 -2.616 1.00 83.44 109 HIS A N 1
ATOM 920 C CA . HIS A 1 109 ? 5.141 -6.369 -2.218 1.00 83.44 109 HIS A CA 1
ATOM 921 C C . HIS A 1 109 ? 4.421 -7.663 -1.837 1.00 83.44 109 HIS A C 1
ATOM 923 O O . HIS A 1 109 ? 3.649 -7.702 -0.880 1.00 83.44 109 HIS A O 1
ATOM 929 N N . LYS A 1 110 ? 4.656 -8.730 -2.598 1.00 88.25 110 LYS A N 1
ATOM 930 C CA . LYS A 1 110 ? 4.128 -10.050 -2.270 1.00 88.25 110 LYS A CA 1
ATOM 931 C C . LYS A 1 110 ? 4.566 -10.461 -0.859 1.00 88.25 110 LYS A C 1
ATOM 933 O O . LYS A 1 110 ? 3.735 -10.923 -0.080 1.00 88.25 110 LYS A O 1
ATOM 938 N N . ASN A 1 111 ? 5.832 -10.231 -0.517 1.00 90.19 111 ASN A N 1
ATOM 939 C CA . ASN A 1 111 ? 6.358 -10.491 0.820 1.00 90.19 111 ASN A CA 1
ATOM 940 C C . ASN A 1 111 ? 5.717 -9.595 1.885 1.00 90.19 111 ASN A C 1
ATOM 942 O O . ASN A 1 111 ? 5.347 -10.110 2.936 1.00 90.19 111 ASN A O 1
ATOM 946 N N . ASP A 1 112 ? 5.512 -8.306 1.602 1.00 86.06 112 ASP A N 1
ATOM 947 C CA . ASP A 1 112 ? 4.839 -7.378 2.519 1.00 86.06 112 ASP A CA 1
ATOM 948 C C . ASP A 1 112 ? 3.399 -7.831 2.821 1.00 86.06 112 ASP A C 1
ATOM 950 O O . ASP A 1 112 ? 3.000 -7.870 3.984 1.00 86.06 112 ASP A O 1
ATOM 954 N N . ILE A 1 113 ? 2.636 -8.257 1.801 1.00 86.69 113 ILE A N 1
ATOM 955 C CA . ILE A 1 113 ? 1.289 -8.825 1.993 1.00 86.69 113 ILE A CA 1
ATOM 956 C C . ILE A 1 113 ? 1.350 -10.047 2.910 1.00 86.69 113 ILE A C 1
ATOM 958 O O . ILE A 1 113 ? 0.542 -10.161 3.828 1.00 86.69 113 ILE A O 1
ATOM 962 N N . TYR A 1 114 ? 2.267 -10.986 2.663 1.00 90.12 114 TYR A N 1
ATOM 963 C CA . TYR A 1 114 ? 2.348 -12.201 3.475 1.00 90.12 114 TYR A CA 1
ATOM 964 C C . TYR A 1 114 ? 2.810 -11.928 4.906 1.00 90.12 114 TYR A C 1
ATOM 966 O O . TYR A 1 114 ? 2.299 -12.556 5.835 1.00 90.12 114 TYR A O 1
ATOM 974 N N . ALA A 1 115 ? 3.749 -11.001 5.094 1.00 89.69 115 ALA A N 1
ATOM 975 C CA . ALA A 1 115 ? 4.191 -10.570 6.412 1.00 89.69 115 ALA A CA 1
ATOM 976 C C . ALA A 1 115 ? 3.026 -9.948 7.191 1.00 89.69 115 ALA A C 1
ATOM 978 O O . ALA A 1 115 ? 2.744 -10.364 8.312 1.00 89.69 115 ALA A O 1
ATOM 979 N N . GLU A 1 116 ? 2.283 -9.040 6.563 1.00 88.69 116 GLU A N 1
ATOM 980 C CA . GLU A 1 116 ? 1.133 -8.387 7.181 1.00 88.69 116 GLU A CA 1
ATOM 981 C C . GLU A 1 116 ? -0.017 -9.373 7.453 1.00 88.69 116 GLU A C 1
ATOM 983 O O . GLU A 1 116 ? -0.607 -9.359 8.532 1.00 88.69 116 GLU A O 1
ATOM 988 N N . ALA A 1 117 ? -0.291 -10.300 6.529 1.00 90.81 117 ALA A N 1
ATOM 989 C CA . ALA A 1 117 ? -1.251 -11.381 6.753 1.00 90.81 117 ALA A CA 1
ATOM 990 C C . ALA A 1 117 ? -0.875 -12.209 7.987 1.00 90.81 117 ALA A C 1
ATOM 992 O O . ALA A 1 117 ? -1.733 -12.509 8.815 1.00 90.81 117 ALA A O 1
ATOM 993 N N . LYS A 1 118 ? 0.411 -12.547 8.134 1.00 94.12 118 LYS A N 1
ATOM 994 C CA . LYS A 1 118 ? 0.923 -13.300 9.280 1.00 94.12 118 LYS A CA 1
ATOM 995 C C . LYS A 1 118 ? 0.757 -12.524 10.586 1.00 94.12 118 LYS A C 1
ATOM 997 O O . LYS A 1 118 ? 0.282 -13.099 11.559 1.00 94.12 118 LYS A O 1
ATOM 1002 N N . GLU A 1 119 ? 1.105 -11.238 10.611 1.00 92.56 119 GLU A N 1
ATOM 1003 C CA . GLU A 1 119 ? 0.922 -10.375 11.790 1.00 92.56 119 GLU A CA 1
ATOM 1004 C C . GLU A 1 119 ? -0.548 -10.286 12.222 1.00 92.56 119 GLU A C 1
ATOM 1006 O O . GLU A 1 119 ? -0.855 -10.263 13.413 1.00 92.56 119 GLU A O 1
ATOM 1011 N N . MET A 1 120 ? -1.464 -10.291 11.254 1.00 91.38 120 MET A N 1
ATOM 1012 C CA . MET A 1 120 ? -2.907 -10.228 11.486 1.00 91.38 120 MET A CA 1
ATOM 1013 C C . MET A 1 120 ? -3.574 -11.606 11.630 1.00 91.38 120 MET A C 1
ATOM 1015 O O . MET A 1 120 ? -4.794 -11.680 11.753 1.00 91.38 120 MET A O 1
ATOM 1019 N N . ASN A 1 121 ? -2.800 -12.697 11.644 1.00 95.19 121 ASN A N 1
ATOM 1020 C CA . ASN A 1 121 ? -3.298 -14.078 11.707 1.00 95.19 121 ASN A CA 1
ATOM 1021 C C . ASN A 1 121 ? -4.316 -14.424 10.595 1.00 95.19 121 ASN A C 1
ATOM 1023 O O . ASN A 1 121 ? -5.262 -15.181 10.809 1.00 95.19 121 ASN A O 1
ATOM 1027 N N . ILE A 1 122 ? -4.126 -13.874 9.395 1.00 92.19 122 ILE A N 1
ATOM 1028 C CA . ILE A 1 122 ? -4.933 -14.160 8.205 1.00 92.19 122 ILE A CA 1
ATOM 1029 C C . ILE A 1 122 ? -4.373 -15.394 7.493 1.00 92.19 122 ILE A C 1
ATOM 1031 O O . ILE A 1 122 ? -3.206 -15.428 7.104 1.00 92.19 122 ILE A O 1
ATOM 1035 N N . THR A 1 123 ? -5.218 -16.403 7.265 1.00 93.50 123 THR A N 1
ATOM 1036 C CA . THR A 1 123 ? -4.848 -17.597 6.489 1.00 93.50 123 THR A CA 1
ATOM 1037 C C . THR A 1 123 ? -4.598 -17.237 5.028 1.00 93.50 123 THR A C 1
ATOM 1039 O O . THR A 1 123 ? -5.442 -16.598 4.397 1.00 93.50 123 THR A O 1
ATOM 1042 N N . THR A 1 124 ? -3.470 -17.692 4.484 1.00 93.06 124 THR A N 1
ATOM 1043 C CA . THR A 1 124 ? -3.027 -17.413 3.108 1.00 93.06 124 THR A CA 1
ATOM 1044 C C . THR A 1 124 ? -3.194 -18.611 2.168 1.00 93.06 124 THR A C 1
ATOM 1046 O O . THR A 1 124 ? -3.205 -18.439 0.950 1.00 93.06 124 THR A O 1
ATOM 1049 N N . GLU A 1 125 ? -3.348 -19.820 2.713 1.00 92.25 125 GLU A N 1
ATOM 1050 C CA . GLU A 1 125 ? -3.507 -21.055 1.944 1.00 92.25 125 GLU A CA 1
ATOM 1051 C C . GLU A 1 125 ? -4.774 -21.028 1.081 1.00 92.25 125 GLU A C 1
ATOM 1053 O O . GLU A 1 125 ? -5.857 -20.659 1.537 1.00 92.25 125 GLU A O 1
ATOM 1058 N N . GLY A 1 126 ? -4.627 -21.401 -0.193 1.00 91.81 126 GLY A N 1
ATOM 1059 C CA . GLY A 1 126 ? -5.727 -21.449 -1.160 1.00 91.81 126 GLY A CA 1
ATOM 1060 C C . GLY A 1 126 ? -6.270 -20.086 -1.612 1.00 91.81 126 GLY A C 1
ATOM 1061 O O . GLY A 1 126 ? -7.182 -20.058 -2.435 1.00 91.81 126 GLY A O 1
ATOM 1062 N N . LYS A 1 127 ? -5.725 -18.964 -1.121 1.00 90.56 127 LYS A N 1
ATOM 1063 C CA . LYS A 1 127 ? -6.167 -17.608 -1.483 1.00 90.56 127 LYS A CA 1
ATOM 1064 C C . LYS A 1 127 ? -5.241 -16.958 -2.506 1.00 90.56 127 LYS A C 1
ATOM 1066 O O . LYS A 1 127 ? -4.029 -17.173 -2.502 1.00 90.56 127 LYS A O 1
ATOM 1071 N N . SER A 1 128 ? -5.807 -16.108 -3.363 1.00 87.44 128 SER A N 1
ATOM 1072 C CA . SER A 1 128 ? -5.000 -15.243 -4.223 1.00 87.44 128 SER A CA 1
ATOM 1073 C C . SER A 1 128 ? -4.384 -14.093 -3.413 1.00 87.44 128 SER A C 1
ATOM 1075 O O . SER A 1 128 ? -4.905 -13.703 -2.368 1.00 87.44 128 SER A O 1
ATOM 1077 N N . LEU A 1 129 ? -3.300 -13.488 -3.912 1.00 81.69 129 LEU A N 1
ATOM 1078 C CA . LEU A 1 129 ? -2.706 -12.296 -3.284 1.00 81.69 129 LEU A CA 1
ATOM 1079 C C . LEU A 1 129 ? -3.705 -11.143 -3.143 1.00 81.69 129 LEU A C 1
ATOM 1081 O O . LEU A 1 129 ? -3.688 -10.433 -2.140 1.00 81.69 129 LEU A O 1
ATOM 1085 N N . ALA A 1 130 ? -4.588 -10.974 -4.129 1.00 79.00 130 ALA A N 1
ATOM 1086 C CA . ALA A 1 130 ? -5.622 -9.948 -4.095 1.00 79.00 130 ALA A CA 1
ATOM 1087 C C . ALA A 1 130 ? -6.634 -10.202 -2.967 1.00 79.00 130 ALA A C 1
ATOM 1089 O O . ALA A 1 130 ? -7.040 -9.257 -2.291 1.00 79.00 130 ALA A O 1
ATOM 1090 N N . ASP A 1 131 ? -7.003 -11.464 -2.731 1.00 82.50 131 ASP A N 1
ATOM 1091 C CA . ASP A 1 131 ? -7.921 -11.834 -1.651 1.00 82.50 131 ASP A CA 1
ATOM 1092 C C . ASP A 1 131 ? -7.288 -11.603 -0.279 1.00 82.50 131 ASP A C 1
ATOM 1094 O O . ASP A 1 131 ? -7.916 -10.995 0.587 1.00 82.50 131 ASP A O 1
ATOM 1098 N N . ILE A 1 132 ? -6.025 -12.007 -0.107 1.00 84.25 132 ILE A N 1
ATOM 1099 C CA . ILE A 1 132 ? -5.271 -11.778 1.133 1.00 84.25 132 ILE A CA 1
ATOM 1100 C C . ILE A 1 132 ? -5.180 -10.273 1.419 1.00 84.25 132 ILE A C 1
ATOM 1102 O O . ILE A 1 132 ? -5.528 -9.825 2.510 1.00 84.25 132 ILE A O 1
ATOM 1106 N N . ALA A 1 133 ? -4.784 -9.471 0.426 1.00 80.94 133 ALA A N 1
ATOM 1107 C CA . ALA A 1 133 ? -4.684 -8.020 0.568 1.00 80.94 133 ALA A CA 1
ATOM 1108 C C . ALA A 1 133 ? -6.036 -7.363 0.899 1.00 80.94 133 ALA A C 1
ATOM 1110 O O . ALA A 1 133 ? -6.112 -6.450 1.723 1.00 80.94 133 ALA A O 1
ATOM 1111 N N . LYS A 1 134 ? -7.125 -7.833 0.281 1.00 81.56 134 LYS A N 1
ATOM 1112 C CA . LYS A 1 134 ? -8.478 -7.349 0.569 1.00 81.56 134 LYS A CA 1
ATOM 1113 C C . LYS A 1 134 ? -8.882 -7.644 2.013 1.00 81.56 134 LYS A C 1
ATOM 1115 O O . LYS A 1 134 ? -9.426 -6.764 2.678 1.00 81.56 134 LYS A O 1
ATOM 1120 N N . GLU A 1 135 ? -8.613 -8.852 2.493 1.00 86.88 135 GLU A N 1
ATOM 1121 C CA . GLU A 1 135 ? -8.940 -9.266 3.857 1.00 86.88 135 GLU A CA 1
ATOM 1122 C C . GLU A 1 135 ? -8.143 -8.475 4.899 1.00 86.88 135 GLU A C 1
ATOM 1124 O O . GLU A 1 135 ? -8.723 -7.962 5.856 1.00 86.88 135 GLU A O 1
ATOM 1129 N N . ILE A 1 136 ? -6.847 -8.273 4.656 1.00 86.00 136 ILE A N 1
ATOM 1130 C CA . ILE A 1 136 ? -5.983 -7.386 5.441 1.00 86.00 136 ILE A CA 1
ATOM 1131 C C . ILE A 1 136 ? -6.609 -5.989 5.577 1.00 86.00 136 ILE A C 1
ATOM 1133 O O . ILE A 1 136 ? -6.799 -5.479 6.685 1.00 86.00 136 ILE A O 1
ATOM 1137 N N . VAL A 1 137 ? -6.980 -5.366 4.450 1.00 81.44 137 VAL A N 1
ATOM 1138 C CA . VAL A 1 137 ? -7.580 -4.022 4.428 1.00 81.44 137 VAL A CA 1
ATOM 1139 C C . VAL A 1 137 ? -8.888 -3.987 5.219 1.00 81.44 137 VAL A C 1
ATOM 1141 O O . VAL A 1 137 ? -9.138 -3.038 5.969 1.00 81.44 137 VAL A O 1
ATOM 1144 N N . GLN A 1 138 ? -9.718 -5.022 5.084 1.00 84.38 138 GLN A N 1
ATOM 1145 C CA . GLN A 1 138 ? -10.973 -5.139 5.821 1.00 84.38 138 GLN A CA 1
ATOM 1146 C C . GLN A 1 138 ? -10.736 -5.259 7.329 1.00 84.38 138 GLN A C 1
ATOM 1148 O O . GLN A 1 138 ? -11.360 -4.522 8.094 1.00 84.38 138 GLN A O 1
ATOM 1153 N N . GLN A 1 139 ? -9.815 -6.117 7.768 1.00 88.69 139 GLN A N 1
ATOM 1154 C CA . GLN A 1 139 ? -9.496 -6.250 9.188 1.00 88.69 139 GLN A CA 1
ATOM 1155 C C . GLN A 1 139 ? -8.902 -4.959 9.765 1.00 88.69 139 GLN A C 1
ATOM 1157 O O . GLN A 1 139 ? -9.343 -4.503 10.821 1.00 88.69 139 GLN A O 1
ATOM 1162 N N . LYS A 1 140 ? -7.978 -4.298 9.050 1.00 85.44 140 LYS A N 1
ATOM 1163 C CA . LYS A 1 140 ? -7.422 -2.995 9.460 1.00 85.44 140 LYS A CA 1
ATOM 1164 C C . LYS A 1 140 ? -8.515 -1.944 9.625 1.00 85.44 140 LYS A C 1
ATOM 1166 O O . LYS A 1 140 ? -8.491 -1.166 10.579 1.00 85.44 140 LYS A O 1
ATOM 1171 N N . MET A 1 141 ? -9.485 -1.919 8.713 1.00 82.00 141 MET A N 1
ATOM 1172 C CA . MET A 1 141 ? -10.629 -1.016 8.805 1.00 82.00 141 MET A CA 1
ATOM 1173 C C . MET A 1 141 ? -11.465 -1.298 10.058 1.00 82.00 141 MET A C 1
ATOM 1175 O O . MET A 1 141 ? -11.803 -0.359 10.777 1.00 82.00 141 MET A O 1
ATOM 1179 N N . GLN A 1 142 ? -11.773 -2.566 10.339 1.00 86.44 142 GLN A N 1
ATOM 1180 C CA . GLN A 1 142 ? -12.551 -2.942 11.522 1.00 86.44 142 GLN A CA 1
ATOM 1181 C C . GLN A 1 142 ? -11.823 -2.586 12.817 1.00 86.44 142 GLN A C 1
ATOM 1183 O O . GLN A 1 142 ? -12.407 -1.936 13.683 1.00 86.44 142 GLN A O 1
ATOM 1188 N N . TYR A 1 143 ? -10.534 -2.915 12.913 1.00 85.75 143 TYR A N 1
ATOM 1189 C CA . TYR A 1 143 ? -9.706 -2.565 14.063 1.00 85.75 143 TYR A CA 1
ATOM 1190 C C . TYR A 1 143 ? -9.699 -1.053 14.317 1.00 85.75 143 TYR A C 1
ATOM 1192 O O . TYR A 1 143 ? -9.942 -0.597 15.433 1.00 85.75 143 TYR A O 1
ATOM 1200 N N . ARG A 1 144 ? -9.501 -0.244 13.268 1.00 84.06 144 ARG A N 1
ATOM 1201 C CA . ARG A 1 144 ? -9.519 1.219 13.393 1.00 84.06 144 ARG A CA 1
ATOM 1202 C C . ARG A 1 144 ? -10.892 1.760 13.807 1.00 84.06 144 ARG A C 1
ATOM 1204 O O . ARG A 1 144 ? -10.950 2.690 14.609 1.00 84.06 144 ARG A O 1
ATOM 1211 N N . LYS A 1 145 ? -11.988 1.187 13.293 1.00 87.69 145 LYS A N 1
ATOM 1212 C CA . LYS A 1 145 ? -13.357 1.552 13.703 1.00 87.69 145 LYS A CA 1
ATOM 1213 C C . LYS A 1 145 ? -13.587 1.244 15.183 1.00 87.69 145 LYS A C 1
ATOM 1215 O O . LYS A 1 145 ? -14.063 2.107 15.915 1.00 87.69 145 LYS A O 1
ATOM 1220 N N . GLN A 1 146 ? -13.189 0.059 15.643 1.00 89.00 146 GLN A N 1
ATOM 1221 C CA . GLN A 1 146 ? -13.286 -0.325 17.054 1.00 89.00 146 GLN A CA 1
ATOM 1222 C C . GLN A 1 146 ? -12.447 0.586 17.957 1.00 89.00 146 GLN A C 1
ATOM 1224 O O . GLN A 1 146 ? -12.959 1.083 18.958 1.00 89.00 146 GLN A O 1
ATOM 1229 N N . ALA A 1 147 ? -11.198 0.873 17.580 1.00 86.75 147 ALA A N 1
ATOM 1230 C CA . ALA A 1 147 ? -10.326 1.779 18.326 1.00 86.75 147 ALA A CA 1
ATOM 1231 C C . ALA A 1 147 ? -10.930 3.188 18.448 1.00 86.75 147 ALA A C 1
ATOM 1233 O O . ALA A 1 147 ? -10.895 3.791 19.520 1.00 86.75 147 ALA A O 1
ATOM 1234 N N . LEU A 1 148 ? -11.541 3.696 17.374 1.00 89.19 148 LEU A N 1
ATOM 1235 C CA . LEU A 1 148 ? -12.224 4.985 17.396 1.00 89.19 148 LEU A CA 1
ATOM 1236 C C . LEU A 1 148 ? -13.433 4.987 18.345 1.00 89.19 148 LEU A C 1
ATOM 1238 O O . LEU A 1 148 ? -13.600 5.927 19.120 1.00 89.19 148 LEU A O 1
ATOM 1242 N N . LEU A 1 149 ? -14.267 3.947 18.299 1.00 90.19 149 LEU A N 1
ATOM 1243 C CA . LEU A 1 149 ? -15.423 3.809 19.189 1.00 90.19 149 LEU A CA 1
ATOM 1244 C C . LEU A 1 149 ? -15.001 3.709 20.658 1.00 90.19 149 LEU A C 1
ATOM 1246 O O . LEU A 1 149 ? -15.604 4.345 21.523 1.00 90.19 149 LEU A O 1
ATOM 1250 N N . GLN A 1 150 ? -13.940 2.954 20.935 1.00 88.94 150 GLN A N 1
ATOM 1251 C CA . GLN A 1 150 ? -13.369 2.838 22.270 1.00 88.94 150 GLN A CA 1
ATOM 1252 C C . GLN A 1 150 ? -12.852 4.194 22.767 1.00 88.94 150 GLN A C 1
ATOM 1254 O O . GLN A 1 150 ? -13.179 4.612 23.877 1.00 88.94 150 GLN A O 1
ATOM 1259 N N . LYS A 1 151 ? -12.144 4.940 21.912 1.00 88.88 151 LYS A N 1
ATOM 1260 C CA . LYS A 1 151 ? -11.684 6.293 22.236 1.00 88.88 151 LYS A CA 1
ATOM 1261 C C . LYS A 1 151 ? -12.845 7.253 22.495 1.00 88.88 151 LYS A C 1
ATOM 1263 O O . LYS A 1 151 ? -12.800 8.037 23.440 1.00 88.88 151 LYS A O 1
ATOM 1268 N N . ALA A 1 152 ? -13.903 7.180 21.690 1.00 92.19 152 ALA A N 1
ATOM 1269 C CA . ALA A 1 152 ? -15.112 7.967 21.902 1.00 92.19 152 ALA A CA 1
ATOM 1270 C C . ALA A 1 152 ? -15.727 7.677 23.278 1.00 92.19 152 ALA A C 1
ATOM 1272 O O . ALA A 1 152 ? -16.032 8.612 24.015 1.00 92.19 152 ALA A O 1
ATOM 1273 N N . LYS A 1 153 ? -15.813 6.399 23.667 1.00 93.19 153 LYS A N 1
ATOM 1274 C CA . LYS A 1 153 ? -16.299 5.978 24.986 1.00 93.19 153 LYS A CA 1
ATOM 1275 C C . LYS A 1 153 ? -15.431 6.513 26.128 1.00 93.19 153 LYS A C 1
ATOM 1277 O O . LYS A 1 153 ? -15.972 7.067 27.080 1.00 93.19 153 LYS A O 1
ATOM 1282 N N . GLU A 1 154 ? -14.108 6.400 26.027 1.00 92.00 154 GLU A N 1
ATOM 1283 C CA . GLU A 1 154 ? -13.156 6.936 27.019 1.00 92.00 154 GLU A CA 1
ATOM 1284 C C . GLU A 1 154 ? -13.277 8.450 27.191 1.00 92.00 154 GLU A C 1
ATOM 1286 O O . GLU A 1 154 ? -13.117 8.985 28.286 1.00 92.00 154 GLU A O 1
ATOM 1291 N N . LEU A 1 155 ? -13.587 9.145 26.099 1.00 91.19 155 LEU A N 1
ATOM 1292 C CA . LEU A 1 155 ? -13.820 10.578 26.090 1.00 91.19 155 LEU A CA 1
ATOM 1293 C C . LEU A 1 155 ? -15.281 10.935 26.395 1.00 91.19 155 LEU A C 1
ATOM 1295 O O . LEU A 1 155 ? -15.620 12.111 26.333 1.00 91.19 155 LEU A O 1
ATOM 1299 N N . GLY A 1 156 ? -16.166 9.989 26.719 1.00 93.44 156 GLY A N 1
ATOM 1300 C CA . GLY A 1 156 ? -17.578 10.263 27.016 1.00 93.44 156 GLY A CA 1
ATOM 1301 C C . GLY A 1 156 ? -18.351 10.888 25.846 1.00 93.44 156 GLY A C 1
ATOM 1302 O O . GLY A 1 156 ? -19.190 11.762 26.054 1.00 93.44 156 GLY A O 1
ATOM 1303 N N . ILE A 1 157 ? -18.019 10.513 24.612 1.00 92.88 157 ILE A N 1
ATOM 1304 C CA . ILE A 1 157 ? -18.702 10.933 23.385 1.00 92.88 157 ILE A CA 1
ATOM 1305 C C . ILE A 1 157 ? -19.764 9.881 23.040 1.00 92.88 157 ILE A C 1
ATOM 1307 O O . ILE A 1 157 ? -19.437 8.708 22.866 1.00 92.88 157 ILE A O 1
ATOM 1311 N N . SER A 1 158 ? -21.030 10.295 22.910 1.00 92.94 158 SER A N 1
ATOM 1312 C CA . SER A 1 158 ? -22.099 9.406 22.427 1.00 92.94 158 SER A CA 1
ATOM 1313 C C . SER A 1 158 ? -21.906 9.090 20.943 1.00 92.94 158 SER A C 1
ATOM 1315 O O . SER A 1 158 ? -21.656 10.001 20.148 1.00 92.94 158 SER A O 1
ATOM 1317 N N . THR A 1 159 ? -22.024 7.811 20.583 1.00 91.81 159 THR A N 1
ATOM 1318 C CA . THR A 1 159 ? -21.850 7.285 19.219 1.00 91.81 159 THR A CA 1
ATOM 1319 C C . THR A 1 159 ? -23.176 6.934 18.539 1.00 91.81 159 THR A C 1
ATOM 1321 O O . THR A 1 159 ? -23.195 6.650 17.342 1.00 91.81 159 THR A O 1
ATOM 1324 N N . GLU A 1 160 ? -24.287 6.963 19.275 1.00 91.88 160 GLU A N 1
ATOM 1325 C CA . GLU A 1 160 ? -25.592 6.538 18.776 1.00 91.88 160 GLU A CA 1
ATOM 1326 C C . GLU A 1 160 ? -26.140 7.515 17.728 1.00 91.88 160 GLU A C 1
ATOM 1328 O O . GLU A 1 160 ? -26.098 8.733 17.903 1.00 91.88 160 GLU A O 1
ATOM 1333 N N . GLY A 1 161 ? -26.592 6.975 16.592 1.00 90.31 161 GLY A N 1
ATOM 1334 C CA . GLY A 1 161 ? -27.071 7.759 15.448 1.00 90.31 161 GLY A CA 1
ATOM 1335 C C . GLY A 1 161 ? -25.991 8.537 14.681 1.00 90.31 161 GLY A C 1
ATOM 1336 O O . GLY A 1 161 ? -26.319 9.205 13.701 1.00 90.31 161 GLY A O 1
ATOM 1337 N N . LYS A 1 162 ? -24.713 8.456 15.080 1.00 89.44 162 LYS A N 1
ATOM 1338 C CA . LYS A 1 162 ? -23.610 9.188 14.438 1.00 89.44 162 LYS A CA 1
ATOM 1339 C C . LYS A 1 162 ? -22.872 8.341 13.410 1.00 89.44 162 LYS A C 1
ATOM 1341 O O . LYS A 1 162 ? -22.699 7.133 13.568 1.00 89.44 162 LYS A O 1
ATOM 1346 N N . SER A 1 163 ? -22.360 8.994 12.367 1.00 88.62 163 SER A N 1
ATOM 1347 C CA . SER A 1 163 ? -21.439 8.341 11.438 1.00 88.62 163 SER A CA 1
ATOM 1348 C C . SER A 1 163 ? -20.038 8.209 12.053 1.00 88.62 163 SER A C 1
ATOM 1350 O O . SER A 1 163 ? -19.651 8.988 12.926 1.00 88.62 163 SER A O 1
ATOM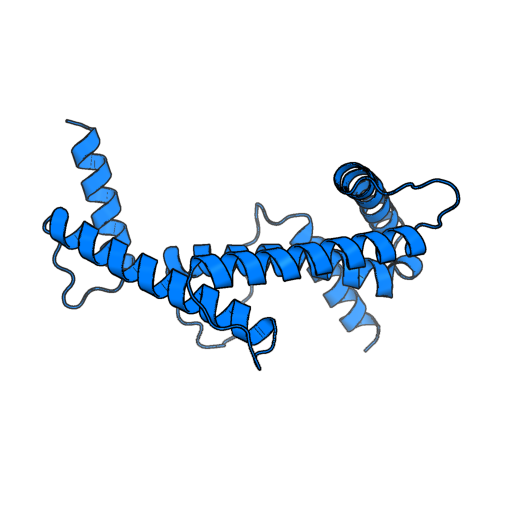 1352 N N . MET A 1 164 ? -19.223 7.270 11.555 1.00 84.19 164 MET A N 1
ATOM 1353 C CA . MET A 1 164 ? -17.819 7.136 11.990 1.00 84.19 164 MET A CA 1
ATOM 1354 C C . MET A 1 164 ? -17.020 8.425 11.778 1.00 84.19 164 MET A C 1
ATOM 1356 O O . MET A 1 164 ? -16.128 8.750 12.559 1.00 84.19 164 MET A O 1
ATOM 1360 N N . ARG A 1 165 ? -17.371 9.200 10.747 1.00 84.38 165 ARG A N 1
ATOM 1361 C CA . ARG A 1 165 ? -16.753 10.494 10.469 1.00 84.38 165 ARG A CA 1
ATOM 1362 C C . ARG A 1 165 ? -17.036 11.516 11.568 1.00 84.38 165 ARG A C 1
ATOM 1364 O O . ARG A 1 165 ? -16.123 12.250 11.944 1.00 84.38 165 ARG A O 1
ATOM 1371 N N . ASP A 1 166 ? -18.272 11.570 12.052 1.00 88.00 166 ASP A N 1
ATOM 1372 C CA . ASP A 1 166 ? -18.676 12.519 13.094 1.00 88.00 166 ASP A CA 1
ATOM 1373 C C . ASP A 1 166 ? -17.995 12.164 14.417 1.00 88.00 166 ASP A C 1
ATOM 1375 O O . ASP A 1 166 ? -17.382 13.020 15.052 1.00 88.00 166 ASP A O 1
ATOM 1379 N N . ILE A 1 167 ? -17.974 10.870 14.751 1.00 88.69 167 ILE A N 1
ATOM 1380 C CA . ILE A 1 167 ? -17.279 10.350 15.934 1.00 88.69 167 ILE A CA 1
ATOM 1381 C C . ILE A 1 167 ? -15.779 10.680 15.871 1.00 88.69 167 ILE A C 1
ATOM 1383 O O . ILE A 1 167 ? -15.223 11.192 16.840 1.00 88.69 167 ILE A O 1
ATOM 1387 N N . ALA A 1 168 ? -15.121 10.461 14.726 1.00 86.81 168 ALA A N 1
ATOM 1388 C CA . ALA A 1 168 ? -13.703 10.791 14.537 1.00 86.81 168 ALA A CA 1
ATOM 1389 C C . ALA A 1 168 ? -13.401 12.279 14.734 1.00 86.81 168 ALA A C 1
ATOM 1391 O O . ALA A 1 168 ? -12.361 12.634 15.295 1.00 86.81 168 ALA A O 1
ATOM 1392 N N . LYS A 1 169 ? -14.298 13.152 14.267 1.00 87.94 169 LYS A N 1
ATOM 1393 C CA . LYS A 1 169 ? -14.156 14.599 14.425 1.00 87.94 169 LYS A CA 1
ATOM 1394 C C . LYS A 1 169 ? -14.240 14.995 15.900 1.00 87.94 169 LYS A C 1
ATOM 1396 O O . LYS A 1 169 ? -13.335 15.665 16.391 1.00 87.94 169 LYS A O 1
ATOM 1401 N N . GLU A 1 170 ? -15.272 14.539 16.604 1.00 89.62 170 GLU A N 1
ATOM 1402 C CA . GLU A 1 170 ? -15.482 14.868 18.019 1.00 89.62 170 GLU A CA 1
ATOM 1403 C C . GLU A 1 170 ? -14.373 14.311 18.921 1.00 89.62 170 GLU A C 1
ATOM 1405 O O . GLU A 1 170 ? -13.910 15.007 19.826 1.00 89.62 170 GLU A O 1
ATOM 1410 N N . VAL A 1 171 ? -13.902 13.085 18.653 1.00 89.44 171 VAL A N 1
ATOM 1411 C CA . VAL A 1 171 ? -12.762 12.487 19.368 1.00 89.44 171 VAL A CA 1
ATOM 1412 C C . VAL A 1 171 ? -11.538 13.387 19.252 1.00 89.44 171 VAL A C 1
ATOM 1414 O O . VAL A 1 171 ? -10.958 13.760 20.269 1.00 89.44 171 VAL A O 1
ATOM 1417 N N . ARG A 1 172 ? -11.188 13.805 18.030 1.00 87.94 172 ARG A N 1
ATOM 1418 C CA . ARG A 1 172 ? -10.029 14.668 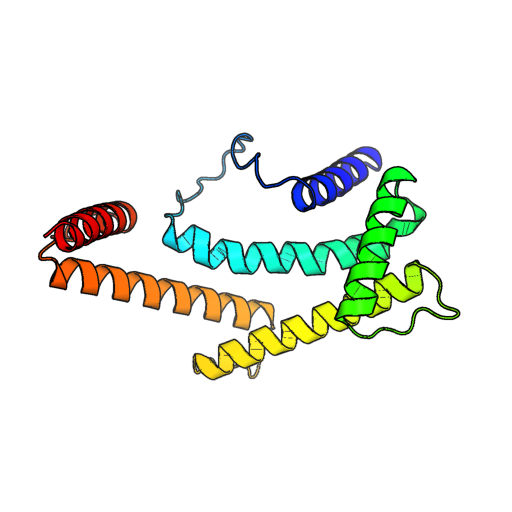17.786 1.00 87.94 172 ARG A CA 1
ATOM 1419 C C . ARG A 1 172 ? -10.155 16.016 18.495 1.00 87.94 172 ARG A C 1
ATOM 1421 O O . ARG A 1 172 ? -9.202 16.473 19.118 1.00 87.94 172 ARG A O 1
ATOM 1428 N N . GLU A 1 173 ? -11.317 16.658 18.410 1.00 89.00 173 GLU A N 1
ATOM 1429 C CA . GLU A 1 173 ? -11.567 17.938 19.085 1.00 89.00 173 GLU A CA 1
ATOM 1430 C C . GLU A 1 173 ? -11.417 17.822 20.607 1.00 89.00 173 GLU A C 1
ATOM 1432 O O . GLU A 1 173 ? -10.865 18.716 21.250 1.00 89.00 173 GLU A O 1
ATOM 1437 N N . LYS A 1 174 ? -11.874 16.712 21.191 1.00 88.38 174 LYS A N 1
ATOM 1438 C CA . LYS A 1 174 ? -11.801 16.483 22.635 1.00 88.38 174 LYS A CA 1
ATOM 1439 C C . LYS A 1 174 ? -10.396 16.092 23.104 1.00 88.38 174 LYS A C 1
ATOM 1441 O O . LYS A 1 174 ? -9.997 16.507 24.189 1.00 88.38 174 LYS A O 1
ATOM 1446 N N . GLU A 1 175 ? -9.625 15.370 22.290 1.00 85.75 175 GLU A N 1
ATOM 1447 C CA . GLU A 1 175 ? -8.203 15.106 22.556 1.00 85.75 175 GLU A CA 1
ATOM 1448 C C . GLU A 1 175 ? -7.373 16.391 22.568 1.00 85.75 175 GLU A C 1
ATOM 1450 O O . GLU A 1 175 ? -6.606 16.595 23.505 1.00 85.75 175 GLU A O 1
ATOM 1455 N N . HIS A 1 176 ? -7.574 17.283 21.591 1.00 78.50 176 HIS A N 1
ATOM 1456 C CA . HIS A 1 176 ? -6.863 18.565 21.542 1.00 78.50 176 HIS A CA 1
ATOM 1457 C C . HIS A 1 176 ? -7.148 19.437 22.773 1.00 78.50 176 HIS A C 1
ATOM 1459 O O . HIS A 1 176 ? -6.223 19.992 23.358 1.00 78.50 176 HIS A O 1
ATOM 1465 N N . LYS A 1 177 ? -8.404 19.489 23.235 1.00 75.25 177 LYS A N 1
ATOM 1466 C CA . LYS A 1 177 ? -8.766 20.223 24.460 1.00 75.25 177 LYS A CA 1
ATOM 1467 C C . LYS A 1 177 ? -8.150 19.628 25.727 1.00 75.25 177 LYS A C 1
ATOM 1469 O O . LYS A 1 177 ? -7.868 20.364 26.661 1.00 75.25 177 LYS A O 1
ATOM 1474 N N . LYS A 1 178 ? -7.939 18.307 25.775 1.00 67.88 178 LYS A N 1
ATOM 1475 C CA . LYS A 1 178 ? -7.285 17.646 26.916 1.00 67.88 178 LYS A CA 1
ATOM 1476 C C . LYS A 1 178 ? -5.792 17.980 26.999 1.00 67.88 178 LYS A C 1
ATOM 1478 O O . LYS A 1 178 ? -5.246 17.957 28.089 1.00 67.88 178 LYS A O 1
ATOM 1483 N N . THR A 1 179 ? -5.142 18.254 25.869 1.00 63.44 179 THR A N 1
ATOM 1484 C CA . THR A 1 179 ? -3.709 18.595 25.811 1.00 63.44 179 THR A CA 1
ATOM 1485 C C . THR A 1 179 ? -3.396 20.071 26.076 1.00 63.44 179 THR A C 1
ATOM 1487 O O . THR A 1 179 ? -2.230 20.410 26.233 1.00 63.44 179 THR A O 1
ATOM 1490 N N . GLU A 1 180 ? -4.406 20.945 26.117 1.00 58.56 180 GLU A N 1
ATOM 1491 C CA . GLU A 1 180 ? -4.268 22.383 26.421 1.00 58.56 180 GLU A CA 1
ATOM 1492 C C . GLU A 1 180 ? -4.487 22.713 27.916 1.00 58.56 180 GLU A C 1
ATOM 1494 O O . GLU A 1 180 ? -4.607 23.881 28.289 1.00 58.56 180 GLU A O 1
ATOM 1499 N N . HIS A 1 181 ? -4.570 21.698 28.779 1.00 45.28 181 HIS A N 1
ATOM 1500 C CA . HIS A 1 181 ? -4.641 21.807 30.243 1.00 45.28 1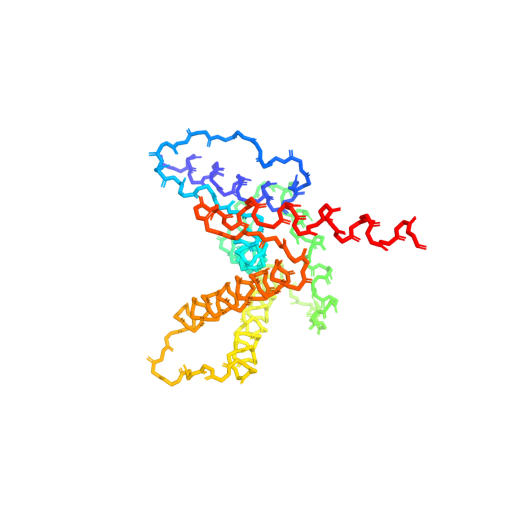81 HIS A CA 1
ATOM 1501 C C . HIS A 1 181 ? -3.514 20.992 30.872 1.00 45.28 181 HIS A C 1
ATOM 1503 O O . HIS A 1 181 ? -3.004 21.442 31.920 1.00 45.28 181 HIS A O 1
#

Organism: NCBI:txid1347902

pLDDT: mean 75.09, std 22.4, range [27.11, 95.19]